Protein AF-I3SG90-F1 (afdb_monomer_lite)

Sequence (138 aa):
MVSTFAGADGDCLQKGEENERFSNLENLVLIMFEQDTVLIPKETAWFGYYPDGSFKPVLPPQETELYTEDWIGLRTLDEAGKVHFISVQGRHLGISEEDMQKHIVPYLKDQSSREYSTNKAGFWRMRGHSYRELSAMK

Foldseek 3Di:
DDDDDDDDDPDDPPLDPQLVVLLPDQAAEQEFEPAEPPDVVSLVSQVWADDPPDSDDIGHNCPDPCQVVVSNVPVVCVVVVRYHYHYAYDYDVGHDPVCCVVRPVVVPDDPVVVVVVVVVVVVVVVPDDDDDDDDDDD

Radius of gyration: 28.35 Å; chains: 1; bounding box: 63×68×94 Å

pLDDT: mean 76.72, std 20.87, range [31.48, 96.12]

Structure (mmCIF, N/CA/C/O backbone):
data_AF-I3SG90-F1
#
_entry.id   AF-I3SG90-F1
#
loop_
_atom_site.group_PDB
_atom_site.id
_atom_site.type_symbol
_atom_site.label_atom_id
_atom_site.label_alt_id
_atom_site.label_comp_id
_atom_site.label_asym_id
_atom_site.label_entity_id
_atom_site.label_seq_id
_atom_site.pdbx_PDB_ins_code
_atom_site.Cartn_x
_atom_site.Cartn_y
_atom_site.Cartn_z
_atom_site.occupancy
_atom_site.B_iso_or_equiv
_atom_site.auth_seq_id
_atom_site.auth_comp_id
_atom_site.auth_asym_id
_atom_site.auth_atom_id
_atom_site.pdbx_PDB_model_num
ATOM 1 N N . MET A 1 1 ? 2.266 52.723 -29.335 1.00 44.94 1 MET A N 1
ATOM 2 C CA . MET A 1 1 ? 2.741 51.356 -29.652 1.00 44.94 1 MET A CA 1
ATOM 3 C C . MET A 1 1 ? 4.253 51.427 -29.608 1.00 44.94 1 MET A C 1
ATOM 5 O O . MET A 1 1 ? 4.796 52.252 -30.317 1.00 44.94 1 MET A O 1
ATOM 9 N N . VAL A 1 2 ? 4.959 50.748 -28.714 1.00 36.72 2 VAL A N 1
ATOM 10 C CA . VAL A 1 2 ? 4.921 49.298 -28.502 1.00 36.72 2 VAL A CA 1
ATOM 11 C C . VAL A 1 2 ? 5.100 48.993 -27.011 1.00 36.72 2 VAL A C 1
ATOM 13 O O . VAL A 1 2 ? 5.838 49.682 -26.315 1.00 36.72 2 VAL A O 1
ATOM 16 N N . SER A 1 3 ? 4.344 48.002 -26.547 1.00 31.48 3 SER A N 1
ATOM 17 C CA . SER A 1 3 ? 4.265 47.525 -25.169 1.00 31.48 3 SER A CA 1
ATOM 18 C C . SER A 1 3 ? 5.597 46.969 -24.670 1.00 31.48 3 SER A C 1
ATOM 20 O O . SER A 1 3 ? 6.209 46.137 -25.333 1.00 31.48 3 SER A O 1
ATOM 22 N N . THR A 1 4 ? 5.975 47.369 -23.459 1.00 43.47 4 THR A N 1
ATOM 23 C CA . THR A 1 4 ? 6.862 46.617 -22.567 1.00 43.47 4 THR A CA 1
ATOM 24 C C . THR A 1 4 ? 6.256 45.234 -22.315 1.00 43.47 4 THR A C 1
ATOM 26 O O . THR A 1 4 ? 5.063 45.143 -22.024 1.00 43.47 4 THR A O 1
ATOM 29 N N . PHE A 1 5 ? 7.056 44.172 -22.395 1.00 40.44 5 PHE A N 1
ATOM 30 C CA . PHE A 1 5 ? 6.745 42.901 -21.743 1.00 40.44 5 PHE A CA 1
ATOM 31 C C . PHE A 1 5 ? 7.818 42.653 -20.688 1.00 40.44 5 PHE A C 1
ATOM 33 O O . PHE A 1 5 ? 8.997 42.501 -21.001 1.00 40.44 5 PHE A O 1
ATOM 40 N N . ALA A 1 6 ? 7.380 42.722 -19.433 1.00 42.53 6 ALA A N 1
ATOM 41 C CA . ALA A 1 6 ? 8.147 42.332 -18.267 1.00 42.53 6 ALA A CA 1
ATOM 42 C C . ALA A 1 6 ? 8.350 40.813 -18.289 1.00 42.53 6 ALA A C 1
ATOM 44 O O . ALA A 1 6 ? 7.431 40.070 -18.639 1.00 42.53 6 ALA A O 1
ATOM 45 N N . GLY A 1 7 ? 9.556 40.378 -17.922 1.00 47.31 7 GLY A N 1
ATOM 46 C CA . GLY A 1 7 ? 9.823 38.984 -17.602 1.00 47.31 7 GLY A CA 1
ATOM 47 C C . GLY A 1 7 ? 8.922 38.555 -16.450 1.00 47.31 7 GLY A C 1
ATOM 48 O O . GLY A 1 7 ? 8.861 39.237 -15.430 1.00 47.31 7 GLY A O 1
ATOM 49 N N . ALA A 1 8 ? 8.198 37.463 -16.664 1.00 46.31 8 ALA A N 1
ATOM 50 C CA . ALA A 1 8 ? 7.545 36.718 -15.609 1.00 46.31 8 ALA A CA 1
ATOM 51 C C . ALA A 1 8 ? 8.347 35.436 -15.417 1.00 46.31 8 ALA A C 1
ATOM 53 O O . ALA A 1 8 ? 8.664 34.728 -16.377 1.00 46.31 8 ALA A O 1
ATOM 54 N N . ASP A 1 9 ? 8.729 35.238 -14.170 1.00 43.38 9 ASP A N 1
ATOM 55 C CA . ASP A 1 9 ? 9.586 34.189 -13.664 1.00 43.38 9 ASP A CA 1
ATOM 56 C C . ASP A 1 9 ? 9.076 32.801 -14.064 1.00 43.38 9 ASP A C 1
ATOM 58 O O . ASP A 1 9 ? 7.885 32.494 -13.991 1.00 43.38 9 ASP A O 1
ATOM 62 N N . GLY A 1 10 ? 10.005 31.967 -14.529 1.00 50.25 10 GLY A N 1
ATOM 63 C CA . GLY A 1 10 ? 9.762 30.579 -14.898 1.00 50.25 10 GLY A CA 1
ATOM 64 C C . GLY A 1 10 ? 9.627 29.683 -13.673 1.00 50.25 10 GLY A C 1
ATOM 65 O O . GLY A 1 10 ? 10.466 28.814 -13.461 1.00 50.25 10 GLY A O 1
ATOM 66 N N . ASP A 1 11 ? 8.572 29.884 -12.893 1.00 51.09 11 ASP A N 1
ATOM 67 C CA . ASP A 1 11 ? 8.186 28.978 -11.820 1.00 51.09 11 ASP A CA 1
ATOM 68 C C . ASP A 1 11 ? 6.698 28.665 -11.941 1.00 51.09 11 ASP A C 1
ATOM 70 O O . ASP A 1 11 ? 5.865 29.541 -11.734 1.00 51.09 11 ASP A O 1
ATOM 74 N N . CYS A 1 12 ? 6.400 27.448 -12.399 1.00 43.81 12 CYS A N 1
ATOM 75 C CA . CYS A 1 12 ? 5.132 26.718 -12.297 1.00 43.81 12 CYS A CA 1
ATOM 76 C C . CYS A 1 12 ? 5.224 25.482 -13.211 1.00 43.81 12 CYS A C 1
ATOM 78 O O . CYS A 1 12 ? 4.472 25.336 -14.177 1.00 43.81 12 CYS A O 1
ATOM 80 N N . LEU A 1 13 ? 6.134 24.548 -12.912 1.00 45.94 13 LEU A N 1
ATOM 81 C CA . LEU A 1 13 ? 5.815 23.152 -13.210 1.00 45.94 13 LEU A CA 1
ATOM 82 C C . LEU A 1 13 ? 4.716 22.777 -12.218 1.00 45.94 13 LEU A C 1
ATOM 84 O O . LEU A 1 13 ? 5.000 22.413 -11.080 1.00 45.94 13 LEU A O 1
ATOM 88 N N . GLN A 1 14 ? 3.459 22.970 -12.618 1.00 47.59 14 GLN A N 1
ATOM 89 C CA . GLN A 1 14 ? 2.301 22.533 -11.852 1.00 47.59 14 GLN A CA 1
ATOM 90 C C . GLN A 1 14 ? 2.385 21.009 -11.677 1.00 47.59 14 GLN A C 1
ATOM 92 O O . GLN A 1 14 ? 1.903 20.251 -12.515 1.00 47.59 14 GLN A O 1
ATOM 97 N N . LYS A 1 15 ? 3.003 20.545 -10.583 1.00 50.78 15 LYS A N 1
ATOM 98 C CA . LYS A 1 15 ? 2.632 19.265 -9.976 1.00 50.78 15 LYS A CA 1
ATOM 99 C C . LYS A 1 15 ? 1.154 19.426 -9.611 1.00 50.78 15 LYS A C 1
ATOM 101 O O . LYS A 1 15 ? 0.836 20.211 -8.726 1.00 50.78 15 LYS A O 1
ATOM 106 N N . GLY A 1 16 ? 0.275 18.836 -10.418 1.00 50.53 16 GLY A N 1
ATOM 107 C CA . GLY A 1 16 ? -1.146 19.182 -10.471 1.00 50.53 16 GLY A CA 1
ATOM 108 C C . GLY A 1 16 ? -1.878 19.071 -9.131 1.00 50.53 16 GLY A C 1
ATOM 109 O O . GLY A 1 16 ? -1.541 18.240 -8.289 1.00 50.53 16 GLY A O 1
ATOM 110 N N . GLU A 1 17 ? -2.940 19.869 -8.982 1.00 53.22 17 GLU A N 1
ATOM 111 C CA . GLU A 1 17 ? -3.901 19.866 -7.858 1.00 53.22 17 GLU A CA 1
ATOM 112 C C . GLU A 1 17 ? -4.486 18.469 -7.520 1.00 53.22 17 GLU A C 1
ATOM 114 O O . GLU A 1 17 ? -5.109 18.278 -6.477 1.00 53.22 17 GLU A O 1
ATOM 119 N N . GLU A 1 18 ? -4.301 17.460 -8.376 1.00 55.38 18 GLU A N 1
ATOM 120 C CA . GLU A 1 18 ? -4.789 16.090 -8.176 1.00 55.38 18 GLU A CA 1
ATOM 121 C C . GLU A 1 18 ? -4.079 15.359 -7.020 1.00 55.38 18 GLU A C 1
ATOM 123 O O . GLU A 1 18 ? -4.717 14.571 -6.311 1.00 55.38 18 GLU A O 1
ATOM 128 N N . ASN A 1 19 ? -2.811 15.684 -6.742 1.00 60.75 19 ASN A N 1
ATOM 129 C CA . ASN A 1 19 ? -2.028 15.036 -5.678 1.00 60.75 19 ASN A CA 1
ATOM 130 C C . ASN A 1 19 ? -2.503 15.394 -4.274 1.00 60.75 19 ASN A C 1
ATOM 132 O O . ASN A 1 19 ? -2.296 14.629 -3.329 1.00 60.75 19 ASN A O 1
ATOM 136 N N . 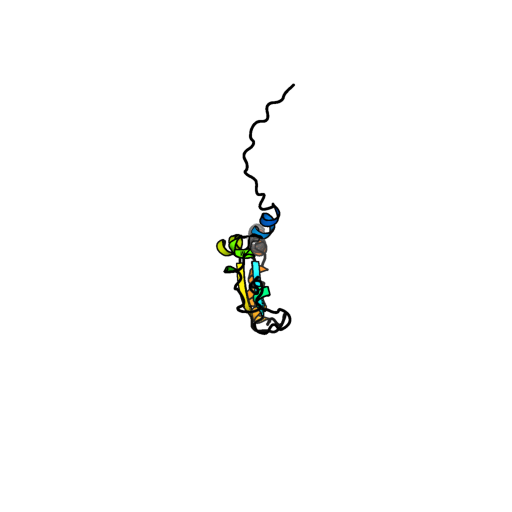GLU A 1 20 ? -3.170 16.535 -4.121 1.00 70.19 20 GLU A N 1
ATOM 137 C CA . GLU A 1 20 ? -3.629 16.998 -2.817 1.00 70.19 20 GLU A CA 1
ATOM 138 C C . GLU A 1 20 ? -4.706 16.073 -2.254 1.00 70.19 20 GLU A C 1
ATOM 140 O O . GLU A 1 20 ? -4.717 15.769 -1.064 1.00 70.19 20 GLU A O 1
ATOM 145 N N . ARG A 1 21 ? -5.599 15.555 -3.103 1.00 84.69 21 ARG A N 1
ATOM 146 C CA . ARG A 1 21 ? -6.725 14.729 -2.643 1.00 84.69 21 ARG A CA 1
ATOM 147 C C . ARG A 1 21 ? -6.271 13.380 -2.111 1.00 84.69 21 ARG A C 1
ATOM 149 O O . ARG A 1 21 ? -6.767 12.945 -1.077 1.00 84.69 21 ARG A O 1
ATOM 156 N N . PHE A 1 22 ? -5.336 12.739 -2.806 1.00 85.25 22 PHE A N 1
ATOM 157 C CA . PHE A 1 22 ? -4.788 11.461 -2.366 1.00 85.25 22 PHE A CA 1
ATOM 158 C C . PHE A 1 22 ? -3.912 11.645 -1.121 1.00 85.25 22 PHE A C 1
ATOM 160 O O . PHE A 1 22 ? -4.089 10.929 -0.139 1.00 85.25 22 PHE A O 1
ATOM 167 N N . SER A 1 23 ? -3.067 12.680 -1.094 1.00 83.12 23 SER A N 1
ATOM 168 C CA . SER A 1 23 ? -2.212 12.999 0.064 1.00 83.12 23 SER A CA 1
ATOM 169 C C . SER A 1 23 ? -2.993 13.389 1.329 1.00 83.12 23 SER A C 1
ATOM 171 O O . SER A 1 23 ? -2.480 13.283 2.445 1.00 83.12 23 SER A O 1
ATOM 173 N N . ASN A 1 24 ? -4.247 13.820 1.178 1.00 86.44 24 ASN A N 1
ATOM 174 C CA . ASN A 1 24 ? -5.128 14.182 2.289 1.00 86.44 24 ASN A CA 1
ATOM 175 C C . ASN A 1 24 ? -5.823 12.987 2.957 1.00 86.44 24 ASN A C 1
ATOM 177 O O . ASN A 1 24 ? -6.538 13.188 3.940 1.00 86.44 24 ASN A O 1
ATOM 181 N N . LEU A 1 25 ? -5.619 11.754 2.479 1.00 88.88 25 LEU A N 1
ATOM 182 C CA . LEU A 1 25 ? -6.126 10.566 3.168 1.00 88.88 25 LEU A CA 1
ATOM 183 C C . LEU A 1 25 ? -5.611 10.515 4.616 1.00 88.88 25 LEU A C 1
ATOM 185 O O . LEU A 1 25 ? -4.492 10.937 4.917 1.00 88.88 25 LEU A O 1
ATOM 189 N N . GLU A 1 26 ? -6.446 10.017 5.528 1.00 89.44 26 GLU A N 1
ATOM 190 C CA . GLU A 1 26 ? -6.064 9.817 6.932 1.00 89.44 26 GLU A CA 1
ATOM 191 C C . GLU A 1 26 ? -5.303 8.506 7.124 1.00 89.44 26 GLU A C 1
ATOM 193 O O . GLU A 1 26 ? -4.305 8.481 7.834 1.00 89.44 26 GLU A O 1
ATOM 198 N N . ASN A 1 27 ? -5.766 7.437 6.473 1.00 91.75 27 ASN A N 1
ATOM 199 C CA . ASN A 1 27 ? -5.156 6.114 6.508 1.00 91.75 27 ASN A CA 1
ATOM 200 C C . ASN A 1 27 ? -5.286 5.465 5.124 1.00 91.75 27 ASN A C 1
ATOM 202 O O . ASN A 1 27 ? -6.380 5.428 4.556 1.00 91.75 27 ASN A O 1
ATOM 206 N N . LEU A 1 28 ? -4.190 4.920 4.604 1.00 94.12 28 LEU A N 1
ATOM 207 C CA . LEU A 1 28 ? -4.143 4.121 3.385 1.00 94.12 28 LEU A CA 1
ATOM 208 C C . LEU A 1 28 ? -3.692 2.705 3.749 1.00 94.12 28 LEU A C 1
ATOM 210 O O . LEU A 1 28 ? -2.519 2.465 4.015 1.00 94.12 28 LEU A O 1
ATOM 214 N N . VAL A 1 29 ? -4.628 1.758 3.765 1.00 94.81 29 VAL A N 1
ATOM 215 C CA . VAL A 1 29 ? -4.346 0.357 4.106 1.00 94.81 29 VAL A CA 1
ATOM 216 C C . VAL A 1 29 ? -4.244 -0.464 2.825 1.00 94.81 29 VAL A C 1
ATOM 218 O O . VAL A 1 29 ? -5.227 -0.612 2.101 1.00 94.81 29 VAL A O 1
ATOM 221 N N . LEU A 1 30 ? -3.058 -1.005 2.551 1.00 95.00 30 LEU A N 1
ATOM 222 C CA . LEU A 1 30 ? -2.753 -1.793 1.360 1.00 95.00 30 LEU A CA 1
ATOM 223 C C . LEU A 1 30 ? -2.538 -3.254 1.759 1.00 95.00 30 LEU A C 1
ATOM 225 O O . LEU A 1 30 ? -1.589 -3.585 2.473 1.00 95.00 30 LEU A O 1
ATOM 229 N N . ILE A 1 31 ? -3.423 -4.138 1.300 1.00 94.94 31 ILE A N 1
ATOM 230 C CA . ILE A 1 31 ? -3.414 -5.559 1.665 1.00 94.94 31 ILE A CA 1
ATOM 231 C C . ILE A 1 31 ? -2.939 -6.388 0.477 1.00 94.94 31 ILE A C 1
ATOM 233 O O . ILE A 1 31 ? 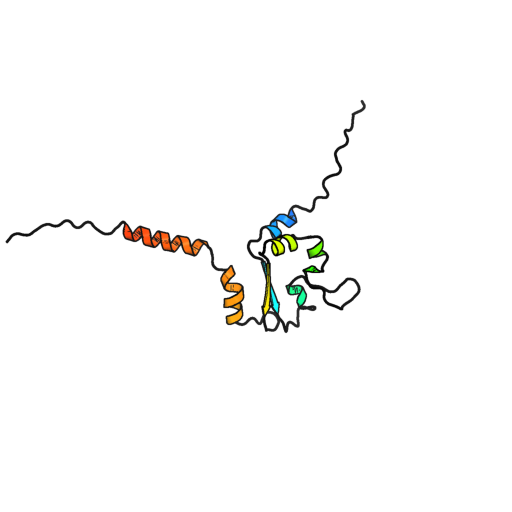-3.560 -6.372 -0.583 1.00 94.94 31 ILE A O 1
ATOM 237 N N . MET A 1 32 ? -1.869 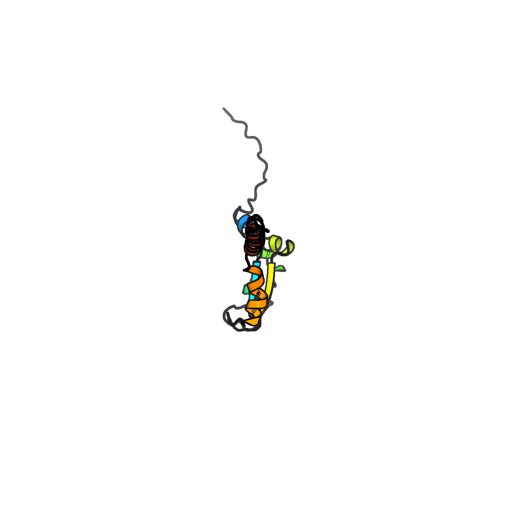-7.150 0.679 1.00 94.94 32 MET A N 1
ATOM 238 C CA . MET A 1 32 ? -1.350 -8.115 -0.282 1.00 94.94 32 MET A CA 1
ATOM 239 C C . MET A 1 32 ? -1.664 -9.537 0.183 1.00 94.94 32 MET A C 1
ATOM 241 O O . MET A 1 32 ? -1.456 -9.884 1.346 1.00 94.94 32 MET A O 1
ATOM 245 N N . PHE A 1 33 ? -2.127 -10.371 -0.746 1.00 96.12 33 PHE A N 1
ATOM 246 C CA . PHE A 1 33 ? -2.384 -11.789 -0.510 1.00 96.12 33 PHE A CA 1
ATOM 247 C C . PHE A 1 33 ? -1.171 -12.623 -0.932 1.00 96.12 33 PHE A C 1
ATOM 249 O O . PHE A 1 33 ? -0.714 -12.554 -2.074 1.00 96.12 33 PHE A O 1
ATOM 256 N N . GLU A 1 34 ? -0.630 -13.431 -0.022 1.00 93.62 34 GLU A N 1
ATOM 257 C CA . GLU A 1 34 ? 0.624 -14.153 -0.268 1.00 93.62 34 GLU A CA 1
ATOM 258 C C . GLU A 1 34 ? 0.527 -15.211 -1.370 1.00 93.62 34 GLU A C 1
ATOM 260 O O . GLU A 1 34 ? 1.514 -15.435 -2.081 1.00 93.62 34 GLU A O 1
ATOM 265 N N . GLN A 1 35 ? -0.646 -15.837 -1.508 1.00 93.69 35 GLN A N 1
ATOM 266 C CA . GLN A 1 35 ? -0.964 -16.858 -2.506 1.00 93.69 35 GLN A CA 1
ATOM 267 C C . GLN A 1 35 ? -1.916 -16.317 -3.588 1.00 93.69 35 GLN A C 1
ATOM 269 O O . GLN A 1 35 ? -2.714 -17.073 -4.158 1.00 93.69 35 GLN A O 1
ATOM 274 N N . ASP A 1 36 ? -1.865 -15.010 -3.868 1.00 91.81 36 ASP A N 1
ATOM 275 C CA . ASP A 1 36 ? -2.577 -14.430 -5.006 1.00 91.81 36 ASP A CA 1
ATOM 276 C C . ASP A 1 36 ? -2.071 -15.037 -6.326 1.00 91.81 36 ASP A C 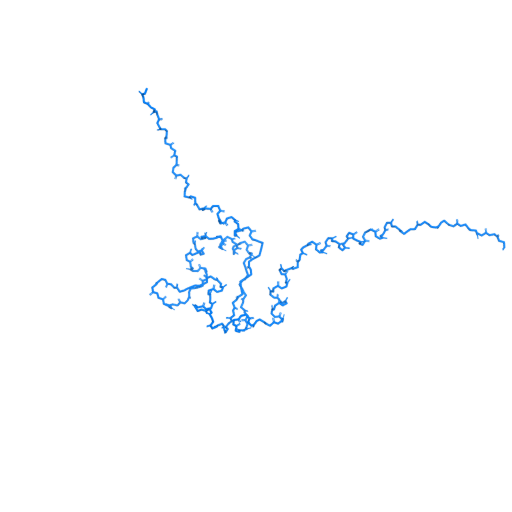1
ATOM 278 O O . ASP A 1 36 ? -0.876 -15.244 -6.532 1.00 91.81 36 ASP A O 1
ATOM 282 N N . THR A 1 37 ? -3.007 -15.356 -7.214 1.00 91.38 37 THR A N 1
ATOM 283 C CA . THR A 1 37 ? -2.740 -15.904 -8.558 1.00 91.38 37 THR A CA 1
ATOM 284 C C . THR A 1 37 ? -3.386 -15.063 -9.659 1.00 91.38 37 THR A C 1
ATOM 286 O O . THR A 1 37 ? -3.221 -15.365 -10.837 1.00 91.38 37 THR A O 1
ATOM 289 N N . VAL A 1 38 ? -4.125 -14.019 -9.276 1.00 93.31 38 VAL A N 1
ATOM 290 C CA . VAL A 1 38 ? -4.801 -13.070 -10.162 1.00 93.31 38 VAL A CA 1
ATOM 291 C C . VAL A 1 38 ? -3.906 -11.854 -10.382 1.00 93.31 38 VAL A C 1
ATOM 293 O O . VAL A 1 38 ? -3.728 -11.426 -11.519 1.00 93.31 38 VAL A O 1
ATOM 296 N N . LEU A 1 39 ? -3.309 -11.325 -9.310 1.00 91.06 39 LEU A N 1
ATOM 297 C CA . LEU A 1 39 ? -2.336 -10.237 -9.391 1.00 91.06 39 LEU A CA 1
ATOM 298 C C . LEU A 1 39 ? -0.933 -10.793 -9.661 1.00 91.06 39 LEU A C 1
ATOM 300 O O . LEU A 1 39 ? -0.388 -11.548 -8.856 1.00 91.06 39 LEU A O 1
ATOM 304 N N . ILE A 1 40 ? -0.353 -10.424 -10.807 1.00 90.44 40 ILE A N 1
ATOM 305 C CA . ILE A 1 40 ? 1.000 -10.821 -11.215 1.00 90.44 40 ILE A CA 1
ATOM 306 C C . ILE A 1 40 ? 1.765 -9.559 -11.656 1.00 90.44 40 ILE A C 1
ATOM 308 O O . ILE A 1 40 ? 1.439 -9.009 -12.711 1.00 90.44 40 ILE A O 1
ATOM 312 N N . PRO A 1 41 ? 2.780 -9.101 -10.899 1.00 93.44 41 PRO A N 1
ATOM 313 C CA . PRO A 1 41 ? 3.240 -9.632 -9.611 1.00 93.44 41 PRO A CA 1
ATOM 314 C C . PRO A 1 41 ? 2.247 -9.304 -8.480 1.00 93.44 41 PRO A C 1
ATOM 316 O O . PRO A 1 41 ? 1.511 -8.329 -8.570 1.00 93.44 41 PRO A O 1
ATOM 319 N N . LYS A 1 42 ? 2.214 -10.090 -7.397 1.00 94.00 42 LYS A N 1
ATOM 320 C CA . LYS A 1 42 ? 1.288 -9.842 -6.268 1.00 94.00 42 LYS A CA 1
ATOM 321 C C . LYS A 1 42 ? 1.576 -8.518 -5.552 1.00 94.00 42 LYS A C 1
ATOM 323 O O . LYS A 1 42 ? 0.678 -7.896 -4.989 1.00 94.00 42 LYS A O 1
ATOM 328 N N . GLU A 1 43 ? 2.823 -8.066 -5.639 1.00 94.44 43 GLU A N 1
ATOM 329 C CA . GLU A 1 43 ? 3.331 -6.800 -5.125 1.00 94.44 43 GLU A CA 1
ATOM 330 C C . GLU A 1 43 ? 2.634 -5.583 -5.760 1.00 94.44 43 GLU A C 1
ATOM 332 O O . GLU A 1 43 ? 2.690 -4.496 -5.186 1.00 94.44 43 GLU A O 1
ATOM 337 N N . THR A 1 44 ? 1.881 -5.755 -6.860 1.00 93.69 44 THR A N 1
ATOM 338 C CA . THR A 1 44 ? 1.008 -4.698 -7.404 1.00 93.69 44 THR A CA 1
ATOM 339 C C . THR A 1 44 ? -0.009 -4.206 -6.380 1.00 93.69 44 THR A C 1
ATOM 341 O O . THR A 1 44 ? -0.411 -3.048 -6.436 1.00 93.69 44 THR A O 1
ATOM 344 N N . ALA A 1 45 ? -0.412 -5.052 -5.422 1.00 93.88 45 ALA A N 1
ATOM 345 C CA . ALA A 1 45 ? -1.292 -4.663 -4.318 1.00 93.88 45 ALA A CA 1
ATOM 346 C C . ALA A 1 45 ? -0.685 -3.570 -3.418 1.00 93.88 45 ALA A C 1
ATOM 348 O O . ALA A 1 45 ? -1.408 -2.849 -2.735 1.00 93.88 45 ALA A O 1
ATOM 349 N N . TRP A 1 46 ? 0.640 -3.442 -3.426 1.00 95.38 46 TRP A N 1
ATOM 350 C CA . TRP A 1 46 ? 1.400 -2.442 -2.684 1.00 95.38 46 TRP A CA 1
ATOM 351 C C . TRP A 1 46 ? 2.005 -1.367 -3.587 1.00 95.38 46 TRP A C 1
ATOM 353 O O . TRP A 1 46 ? 2.876 -0.647 -3.128 1.00 95.38 46 TRP A O 1
ATOM 363 N N . PHE A 1 47 ? 1.573 -1.246 -4.846 1.00 95.12 47 PHE A N 1
ATOM 364 C CA . PHE A 1 47 ? 2.212 -0.396 -5.865 1.00 95.12 47 PHE A CA 1
ATOM 365 C C . PHE A 1 47 ? 3.655 -0.797 -6.226 1.00 95.12 47 PHE A C 1
ATOM 367 O O . PHE A 1 47 ? 4.389 -0.002 -6.805 1.00 95.12 47 PHE A O 1
ATOM 374 N N . GLY A 1 48 ? 4.067 -2.033 -5.933 1.00 93.88 48 GLY A N 1
ATOM 375 C CA . GLY A 1 48 ? 5.289 -2.613 -6.489 1.00 93.88 48 GLY A CA 1
ATOM 376 C C . GLY A 1 48 ? 5.059 -3.136 -7.908 1.00 93.88 48 GLY A C 1
ATOM 377 O O . GLY A 1 48 ? 3.976 -3.633 -8.231 1.00 93.88 48 GLY A O 1
ATOM 378 N N . TYR A 1 49 ? 6.070 -3.048 -8.771 1.00 94.06 49 TYR A N 1
ATOM 379 C CA . TYR A 1 49 ? 5.970 -3.553 -10.143 1.00 94.06 49 TYR A CA 1
ATOM 380 C C . TYR A 1 49 ? 7.306 -4.051 -10.693 1.00 94.06 49 TYR A C 1
ATOM 382 O O . TYR A 1 49 ? 8.344 -3.971 -10.039 1.00 94.06 49 TYR A O 1
ATOM 390 N N . TYR A 1 50 ? 7.276 -4.622 -11.895 1.00 94.00 50 TYR A N 1
ATOM 391 C CA . TYR A 1 50 ? 8.493 -4.970 -12.615 1.00 94.00 50 TYR A CA 1
ATOM 392 C C . TYR A 1 50 ? 9.214 -3.715 -13.130 1.00 94.00 50 TYR A C 1
ATOM 394 O O . TYR A 1 50 ? 8.547 -2.741 -13.478 1.00 94.00 50 TYR A O 1
ATOM 402 N N . PRO A 1 51 ? 10.554 -3.736 -13.212 1.00 91.88 51 PRO A N 1
ATOM 403 C CA . PRO A 1 51 ? 11.313 -2.677 -13.862 1.00 91.88 51 PRO A CA 1
ATOM 404 C C . PRO A 1 51 ? 11.031 -2.651 -15.367 1.00 91.88 51 PRO A C 1
ATOM 406 O O . PRO A 1 51 ? 10.743 -3.683 -15.981 1.00 91.88 51 PRO A O 1
ATOM 409 N N . ASP A 1 52 ? 11.199 -1.486 -15.981 1.00 88.62 52 ASP A N 1
ATOM 410 C CA . ASP A 1 52 ? 10.969 -1.321 -17.411 1.00 88.62 52 ASP A CA 1
ATOM 411 C C . ASP A 1 52 ? 11.828 -2.272 -18.253 1.00 88.62 52 ASP A C 1
ATOM 413 O O . ASP A 1 52 ? 13.045 -2.390 -18.095 1.00 88.62 52 ASP A O 1
ATOM 417 N N . GLY A 1 53 ? 11.174 -2.980 -19.175 1.00 89.88 53 GLY A N 1
ATOM 418 C CA . GLY A 1 53 ? 11.838 -3.899 -20.100 1.00 89.88 53 GLY A CA 1
ATOM 419 C C . GLY A 1 53 ? 12.291 -5.235 -19.496 1.00 89.88 53 GLY A C 1
ATOM 420 O O . GLY A 1 53 ? 12.901 -6.032 -20.210 1.00 89.88 53 GLY A O 1
ATOM 421 N N . SER A 1 54 ? 11.981 -5.531 -18.231 1.00 91.69 54 SER A N 1
ATOM 422 C CA . SER A 1 54 ? 12.230 -6.842 -17.619 1.00 91.69 54 SER A CA 1
ATOM 423 C C . SER A 1 54 ? 11.034 -7.305 -16.787 1.00 91.69 54 SER A C 1
ATOM 425 O O . SER A 1 54 ? 10.209 -6.518 -16.359 1.00 91.69 54 SER A O 1
ATOM 427 N N . PHE A 1 55 ? 10.935 -8.612 -16.544 1.00 89.19 55 PHE A N 1
ATOM 428 C CA . PHE A 1 55 ? 9.920 -9.202 -15.662 1.00 89.19 55 PHE A CA 1
ATOM 429 C C . PHE A 1 55 ? 10.495 -9.644 -14.313 1.00 89.19 55 PHE A C 1
ATOM 431 O O . PHE A 1 55 ? 9.798 -10.286 -13.534 1.00 89.19 55 PHE A O 1
ATOM 438 N N . LYS A 1 56 ? 11.787 -9.401 -14.051 1.00 88.31 56 LYS A N 1
ATOM 439 C CA . LYS A 1 56 ? 12.468 -9.729 -12.786 1.00 88.31 56 LYS A CA 1
ATOM 440 C C . LYS A 1 56 ? 13.682 -8.809 -12.560 1.00 88.31 56 LYS A C 1
ATOM 442 O O . LYS A 1 56 ? 14.342 -8.461 -13.542 1.00 88.31 56 LYS A O 1
ATOM 447 N N . PRO A 1 57 ? 14.052 -8.508 -11.300 1.00 90.62 57 PRO A N 1
ATOM 448 C CA . PRO A 1 57 ? 13.304 -8.789 -10.065 1.00 90.62 57 PRO A CA 1
ATOM 449 C C . PRO A 1 57 ? 12.057 -7.892 -9.932 1.00 90.62 57 PRO A C 1
ATOM 451 O O . PRO A 1 57 ? 11.887 -6.969 -10.715 1.00 90.62 57 PRO A O 1
ATOM 454 N N . VAL A 1 58 ? 11.158 -8.191 -8.990 1.00 92.50 58 VAL A N 1
ATOM 455 C CA . VAL A 1 58 ? 10.029 -7.298 -8.655 1.00 92.50 58 VAL A CA 1
ATOM 456 C C . VAL A 1 58 ? 10.557 -6.164 -7.781 1.00 92.50 58 VAL A C 1
ATOM 458 O O . VAL A 1 58 ? 11.271 -6.445 -6.818 1.00 92.50 58 VAL A O 1
ATOM 461 N N . LEU A 1 59 ? 10.210 -4.917 -8.105 1.00 92.81 59 LEU A N 1
ATOM 462 C CA . LEU A 1 59 ? 10.579 -3.751 -7.308 1.00 92.81 59 LEU A CA 1
ATOM 463 C C . LEU A 1 59 ? 9.556 -3.528 -6.184 1.00 92.81 59 LEU A C 1
ATOM 465 O O . LEU A 1 59 ? 8.346 -3.554 -6.449 1.00 92.81 59 LEU A O 1
ATOM 469 N N . PRO A 1 60 ? 10.004 -3.284 -4.940 1.00 93.12 60 PRO A N 1
ATOM 470 C CA . PRO A 1 60 ? 9.125 -2.791 -3.888 1.00 93.12 60 PRO A CA 1
ATOM 471 C C . PRO A 1 60 ? 8.641 -1.371 -4.231 1.00 93.12 60 PRO A C 1
ATOM 473 O O . PRO A 1 60 ? 9.306 -0.670 -4.998 1.00 93.12 60 PRO A O 1
ATOM 476 N N . PRO A 1 61 ? 7.519 -0.903 -3.653 1.00 91.56 61 PRO A N 1
ATOM 477 C CA . PRO A 1 61 ? 6.976 0.419 -3.964 1.00 91.56 61 PRO A CA 1
ATOM 478 C C . PRO A 1 61 ? 7.994 1.546 -3.800 1.00 91.56 61 PRO A C 1
ATOM 480 O O . PRO A 1 61 ? 8.038 2.435 -4.643 1.00 91.56 61 PRO A O 1
ATOM 483 N N . GLN A 1 62 ? 8.861 1.476 -2.787 1.00 92.94 62 GLN A N 1
ATOM 484 C CA . GLN A 1 62 ? 9.859 2.507 -2.483 1.00 92.94 62 GLN A CA 1
ATOM 485 C C . GLN A 1 62 ? 10.921 2.690 -3.577 1.00 92.94 62 GLN A C 1
ATOM 487 O O . GLN A 1 62 ? 11.559 3.739 -3.638 1.00 92.94 62 GLN A O 1
ATOM 492 N N . GLU A 1 63 ? 11.116 1.686 -4.434 1.00 92.88 63 GLU A N 1
ATOM 493 C CA . GLU A 1 63 ? 12.078 1.719 -5.542 1.00 92.88 63 GLU A CA 1
ATOM 494 C C . GLU A 1 63 ? 11.428 2.117 -6.877 1.00 92.88 63 GLU A C 1
ATOM 496 O O . GLU A 1 63 ? 12.127 2.291 -7.873 1.00 92.88 63 GLU A O 1
ATOM 501 N N . THR A 1 64 ? 10.102 2.279 -6.920 1.00 91.69 64 THR A N 1
ATOM 502 C CA . THR A 1 64 ? 9.382 2.681 -8.137 1.00 91.69 64 THR A CA 1
ATOM 503 C C . THR A 1 64 ? 9.440 4.193 -8.367 1.00 91.69 64 THR A C 1
ATOM 505 O O . THR A 1 64 ? 9.448 4.974 -7.413 1.00 91.69 64 THR A O 1
ATOM 508 N N . GLU A 1 65 ? 9.407 4.626 -9.632 1.00 90.56 65 GLU A N 1
ATOM 509 C CA . GLU A 1 65 ? 9.339 6.055 -10.001 1.00 90.56 65 GLU A CA 1
ATOM 510 C C . GLU A 1 65 ? 8.111 6.752 -9.396 1.00 90.56 65 GLU A C 1
ATOM 512 O O . GLU A 1 65 ? 8.204 7.877 -8.907 1.00 90.56 65 GLU A O 1
ATOM 517 N N . LEU A 1 66 ? 6.981 6.038 -9.311 1.00 90.19 66 LEU A N 1
ATOM 518 C CA . LEU A 1 66 ? 5.744 6.521 -8.690 1.00 90.19 66 LEU A CA 1
ATOM 519 C C . LEU A 1 66 ? 5.962 7.000 -7.245 1.00 90.19 66 LEU A C 1
ATOM 521 O O . LEU A 1 66 ? 5.380 8.010 -6.838 1.00 90.19 66 LEU A O 1
ATOM 525 N N . TYR A 1 67 ? 6.793 6.290 -6.478 1.00 92.56 67 TYR A N 1
ATOM 526 C CA . TYR A 1 67 ? 7.125 6.645 -5.100 1.00 92.56 67 TYR A CA 1
ATOM 527 C C . TYR A 1 67 ? 8.265 7.667 -5.028 1.00 92.56 67 TYR A C 1
ATOM 529 O O . TYR A 1 67 ? 8.171 8.650 -4.292 1.00 92.56 67 TYR A O 1
ATOM 537 N N . THR A 1 68 ? 9.348 7.470 -5.786 1.00 91.75 68 THR A N 1
ATOM 538 C CA . THR A 1 68 ? 10.545 8.326 -5.693 1.00 91.75 68 THR A CA 1
ATOM 539 C C . THR A 1 68 ? 10.296 9.743 -6.206 1.00 91.75 68 THR A C 1
ATOM 541 O O . THR A 1 68 ? 10.805 10.707 -5.626 1.00 91.75 68 THR A O 1
ATOM 544 N N . GLU A 1 69 ? 9.459 9.911 -7.224 1.00 91.19 69 GLU A N 1
ATOM 545 C CA . GLU A 1 69 ? 9.060 11.224 -7.739 1.00 91.19 69 GLU A CA 1
ATOM 546 C C . GLU A 1 69 ? 7.798 11.783 -7.062 1.00 91.19 69 GLU A C 1
ATOM 548 O O . GLU A 1 69 ? 7.449 12.958 -7.248 1.00 91.19 69 GLU A O 1
ATOM 553 N N . ASP A 1 70 ? 7.161 10.962 -6.223 1.00 90.69 70 ASP A N 1
ATOM 554 C CA . ASP A 1 70 ? 5.936 11.250 -5.482 1.00 90.69 70 ASP A CA 1
ATOM 555 C C . ASP A 1 70 ? 4.798 11.719 -6.400 1.00 90.69 70 ASP A C 1
ATOM 557 O O . ASP A 1 70 ? 4.210 12.789 -6.219 1.00 90.69 70 ASP A O 1
ATOM 561 N N . TRP A 1 71 ? 4.525 10.924 -7.440 1.00 88.31 71 TRP A N 1
ATOM 562 C CA . TRP A 1 71 ? 3.568 11.275 -8.495 1.00 88.31 71 TRP A CA 1
ATOM 563 C C . TRP A 1 71 ? 2.150 11.435 -7.994 1.00 88.31 71 TRP A C 1
ATOM 565 O O . TRP A 1 71 ? 1.448 12.274 -8.531 1.00 88.31 71 TRP A O 1
ATOM 575 N N . ILE A 1 72 ? 1.750 10.651 -6.993 1.00 88.38 72 ILE A N 1
ATOM 576 C CA . ILE A 1 72 ? 0.394 10.663 -6.430 1.00 88.38 72 ILE A CA 1
ATOM 577 C C . ILE A 1 72 ? 0.364 11.088 -4.957 1.00 88.38 72 ILE A C 1
ATOM 579 O O . ILE A 1 72 ? -0.704 11.099 -4.358 1.00 88.38 72 ILE A O 1
ATOM 583 N N . GLY A 1 73 ? 1.513 11.399 -4.346 1.00 90.44 73 GLY A N 1
ATOM 584 C CA . GLY A 1 73 ? 1.598 11.665 -2.905 1.00 90.44 73 GLY A CA 1
ATOM 585 C C . GLY A 1 73 ? 1.788 10.422 -2.026 1.00 90.44 73 GLY A C 1
ATOM 586 O O . GLY A 1 73 ? 1.605 10.496 -0.811 1.00 90.44 73 GLY A O 1
ATOM 587 N N . LEU A 1 74 ? 2.121 9.262 -2.610 1.00 92.25 74 LEU A N 1
ATOM 588 C CA . LEU A 1 74 ? 2.312 8.018 -1.855 1.00 92.25 74 LEU A CA 1
ATOM 589 C C . LEU A 1 74 ? 3.487 8.117 -0.875 1.00 92.25 74 LEU A C 1
ATOM 591 O O . LEU A 1 74 ? 3.352 7.666 0.261 1.00 92.25 74 LEU A O 1
ATOM 595 N N . ARG A 1 75 ? 4.605 8.740 -1.275 1.00 92.62 75 ARG A N 1
ATOM 596 C CA . ARG A 1 75 ? 5.750 8.945 -0.379 1.00 92.62 75 ARG A CA 1
ATOM 597 C C . ARG A 1 75 ? 5.376 9.894 0.745 1.00 92.62 75 ARG A C 1
ATOM 599 O O . ARG A 1 75 ? 5.667 9.610 1.898 1.00 92.62 75 ARG A O 1
ATOM 606 N N . THR A 1 76 ? 4.679 10.981 0.419 1.00 92.31 76 THR A N 1
ATOM 607 C CA . THR A 1 76 ? 4.207 11.946 1.420 1.00 92.31 76 THR A CA 1
ATOM 608 C C . THR A 1 76 ? 3.305 11.279 2.472 1.00 92.31 76 THR A C 1
ATOM 610 O O . THR A 1 76 ? 3.449 11.540 3.666 1.00 92.31 76 THR A O 1
ATOM 613 N N . LEU A 1 77 ? 2.401 10.381 2.065 1.00 93.00 77 LEU A N 1
ATOM 614 C CA . LEU A 1 77 ? 1.570 9.608 2.997 1.00 93.00 77 LEU A CA 1
ATOM 615 C C . LEU A 1 77 ? 2.381 8.606 3.829 1.00 93.00 77 LEU A C 1
ATOM 617 O O . LEU A 1 77 ? 2.093 8.434 5.017 1.00 93.00 77 LEU A O 1
ATOM 621 N N . ASP A 1 78 ? 3.346 7.922 3.210 1.00 94.19 78 ASP A N 1
ATOM 622 C CA . ASP A 1 78 ? 4.169 6.902 3.871 1.00 94.19 78 ASP A CA 1
ATOM 623 C C . ASP A 1 78 ? 5.076 7.545 4.929 1.00 94.19 78 ASP A C 1
ATOM 625 O O . ASP A 1 78 ? 5.079 7.137 6.090 1.00 94.19 78 ASP A O 1
ATOM 629 N N . GLU A 1 79 ? 5.730 8.656 4.585 1.00 93.38 79 GLU A N 1
ATOM 630 C CA . GLU A 1 79 ? 6.533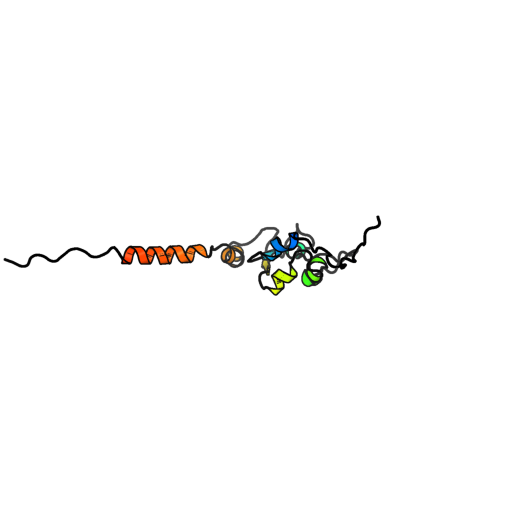 9.467 5.508 1.00 93.38 79 GLU A CA 1
ATOM 631 C C . GLU A 1 79 ? 5.694 10.071 6.645 1.00 93.38 79 GLU A C 1
ATOM 633 O O . GLU A 1 79 ? 6.171 10.197 7.774 1.00 93.38 79 GLU A O 1
ATOM 638 N N . ALA A 1 80 ? 4.424 10.395 6.382 1.00 93.12 80 ALA A N 1
ATOM 639 C CA . ALA A 1 80 ? 3.474 10.826 7.406 1.00 93.12 80 ALA A CA 1
ATOM 640 C C . ALA A 1 80 ? 2.965 9.675 8.301 1.00 93.12 80 ALA A C 1
ATOM 642 O O . ALA A 1 80 ? 2.191 9.924 9.229 1.00 93.12 80 ALA A O 1
ATOM 643 N N . GLY A 1 81 ? 3.366 8.426 8.039 1.00 93.62 81 GLY A N 1
ATOM 644 C CA . GLY A 1 81 ? 2.967 7.242 8.804 1.00 93.62 81 GLY A CA 1
ATOM 645 C C . GLY A 1 81 ? 1.518 6.809 8.576 1.00 93.62 81 GLY A C 1
ATOM 646 O O . GLY A 1 81 ? 0.952 6.101 9.409 1.00 93.62 81 GLY A O 1
ATOM 647 N N . LYS A 1 82 ? 0.905 7.250 7.473 1.00 94.12 82 LYS A N 1
ATOM 648 C CA . LYS A 1 82 ? -0.502 6.985 7.141 1.00 94.12 82 LYS A CA 1
ATOM 649 C C . LYS A 1 82 ? -0.691 5.768 6.239 1.00 94.12 82 LYS A C 1
ATOM 651 O O . LYS A 1 82 ? -1.825 5.335 6.040 1.00 94.12 82 LYS A O 1
ATOM 656 N N . VAL A 1 83 ? 0.386 5.239 5.661 1.00 95.31 83 VAL A N 1
ATOM 657 C CA . VAL A 1 83 ? 0.345 4.048 4.807 1.00 95.31 83 VAL A CA 1
ATOM 658 C C . VAL A 1 83 ? 0.611 2.804 5.647 1.00 95.31 83 VAL A C 1
ATOM 660 O O . VAL A 1 83 ? 1.508 2.764 6.488 1.00 95.31 83 VAL A O 1
ATOM 663 N N . HIS A 1 84 ? -0.185 1.765 5.422 1.00 94.56 84 HIS A N 1
ATOM 664 C CA . HIS A 1 84 ? -0.085 0.496 6.127 1.00 94.56 84 HIS A CA 1
ATOM 665 C C . HIS A 1 84 ? -0.007 -0.648 5.123 1.00 94.56 84 HIS A C 1
ATOM 667 O O . HIS A 1 84 ? -1.011 -1.038 4.528 1.00 94.56 84 HIS A O 1
ATOM 673 N N . PHE A 1 85 ? 1.192 -1.201 4.960 1.00 94.88 85 PHE A N 1
ATOM 674 C CA . PHE A 1 85 ? 1.441 -2.380 4.137 1.00 94.88 85 PHE A CA 1
ATOM 675 C C . PHE A 1 85 ? 1.183 -3.648 4.956 1.00 94.88 85 PHE A C 1
ATOM 677 O O . PHE A 1 85 ? 1.873 -3.921 5.939 1.00 94.88 85 PHE A O 1
ATOM 684 N N . ILE A 1 86 ? 0.168 -4.421 4.572 1.00 95.00 86 ILE A N 1
ATOM 685 C CA . ILE A 1 86 ? -0.279 -5.615 5.296 1.00 95.00 86 ILE A CA 1
ATOM 686 C C . ILE A 1 86 ? -0.209 -6.823 4.366 1.00 95.00 86 ILE A C 1
ATOM 688 O O . ILE A 1 86 ? -0.760 -6.797 3.269 1.00 95.00 86 ILE A O 1
ATOM 692 N N . SER A 1 87 ? 0.484 -7.876 4.800 1.00 94.25 87 SER A N 1
ATOM 693 C CA . SER A 1 87 ? 0.540 -9.163 4.099 1.00 94.25 87 SER A CA 1
ATOM 694 C C . SER A 1 87 ? -0.345 -10.149 4.840 1.00 94.25 87 SER A C 1
ATOM 696 O O . SER A 1 87 ? -0.205 -10.303 6.054 1.00 94.25 87 SER A O 1
ATOM 698 N N . VAL A 1 88 ? -1.257 -10.798 4.123 1.00 94.69 88 VAL A N 1
ATOM 699 C CA . VAL A 1 88 ? -2.147 -11.819 4.681 1.00 94.69 88 VAL A CA 1
ATOM 700 C C . VAL A 1 88 ? -1.999 -13.125 3.917 1.00 94.69 88 VAL A C 1
ATOM 702 O O . VAL A 1 88 ? -1.807 -13.149 2.696 1.00 94.69 88 VAL A O 1
ATOM 705 N N . GLN A 1 89 ? -2.121 -14.232 4.644 1.00 93.56 89 GLN A N 1
ATOM 706 C CA . GLN A 1 89 ? -2.215 -15.545 4.024 1.00 93.56 89 GLN A CA 1
ATOM 707 C C . GLN A 1 89 ? -3.604 -15.700 3.405 1.00 93.56 89 GLN A C 1
ATOM 709 O O . GLN A 1 89 ? -4.622 -15.436 4.037 1.00 93.56 89 GLN A O 1
ATOM 714 N N . GLY A 1 90 ? -3.647 -16.128 2.153 1.00 90.94 90 GLY A N 1
ATOM 715 C CA . GLY A 1 90 ? -4.868 -16.294 1.390 1.00 90.94 90 GLY A CA 1
ATOM 716 C C . GLY A 1 90 ? -4.620 -16.241 -0.112 1.00 90.94 90 GLY A C 1
ATOM 717 O O . GLY A 1 90 ? -3.601 -15.751 -0.600 1.00 90.94 90 GLY A O 1
ATOM 718 N N . ARG A 1 91 ? -5.602 -16.743 -0.862 1.00 91.50 91 ARG A N 1
ATOM 719 C CA . ARG A 1 91 ? -5.712 -16.468 -2.302 1.00 91.50 91 ARG A CA 1
ATOM 720 C C . ARG A 1 91 ? -6.348 -15.092 -2.513 1.00 91.50 91 ARG A C 1
ATOM 722 O O . ARG A 1 91 ? -6.721 -14.437 -1.546 1.00 91.50 91 ARG A O 1
ATOM 729 N N . HIS A 1 92 ? -6.529 -14.688 -3.767 1.00 90.94 92 HIS A N 1
ATOM 730 C CA . HIS A 1 92 ? -7.184 -13.429 -4.128 1.00 90.94 92 HIS A CA 1
ATOM 731 C C . HIS A 1 92 ? -8.505 -13.225 -3.359 1.00 90.94 92 HIS A C 1
ATOM 733 O O . HIS A 1 92 ? -9.433 -14.025 -3.504 1.00 90.94 92 HIS A O 1
ATOM 739 N N . LEU A 1 93 ? -8.561 -12.186 -2.516 1.00 90.56 93 LEU A N 1
ATOM 740 C CA . LEU A 1 93 ? -9.694 -11.840 -1.635 1.00 90.56 93 LEU A CA 1
ATOM 741 C C . LEU A 1 93 ? -10.076 -12.900 -0.582 1.00 90.56 93 LEU A C 1
ATOM 743 O O . LEU A 1 93 ? -11.089 -12.765 0.102 1.00 90.56 93 LEU A O 1
ATOM 747 N N . GLY A 1 94 ? -9.270 -13.946 -0.415 1.00 90.25 94 GLY A N 1
ATOM 748 C CA . GLY A 1 94 ? -9.467 -15.001 0.573 1.00 90.25 94 GLY A CA 1
ATOM 749 C C . GLY A 1 94 ? -8.922 -14.613 1.943 1.00 90.25 94 GLY A C 1
ATOM 750 O O . GLY A 1 94 ? -8.020 -15.284 2.431 1.00 90.25 94 GLY A O 1
ATOM 751 N N . ILE A 1 95 ? -9.438 -13.532 2.532 1.00 90.88 95 ILE A N 1
ATOM 752 C CA . ILE A 1 95 ? -9.049 -13.063 3.869 1.00 90.88 95 ILE A CA 1
ATOM 753 C C . ILE A 1 95 ? -9.819 -13.815 4.962 1.00 90.88 95 ILE A C 1
ATOM 755 O O . ILE A 1 95 ? -11.023 -14.051 4.835 1.00 90.88 95 ILE A O 1
ATOM 759 N N . SER A 1 96 ? -9.133 -14.197 6.042 1.00 92.31 96 SER A N 1
ATOM 760 C CA . SER A 1 96 ? -9.778 -14.803 7.208 1.00 92.31 96 SER A CA 1
ATOM 761 C C . SER A 1 96 ? -10.554 -13.756 8.019 1.00 92.31 96 SER A C 1
ATOM 763 O O . SER A 1 96 ? -10.251 -12.562 7.980 1.00 92.31 96 SER A O 1
ATOM 765 N N . GLU A 1 97 ? -11.560 -14.189 8.784 1.00 91.62 97 GLU A N 1
ATOM 766 C CA . GLU A 1 97 ? -12.280 -13.270 9.675 1.00 91.62 97 GLU A CA 1
ATOM 767 C C . GLU A 1 97 ? -11.348 -12.674 10.742 1.00 91.62 97 GLU A C 1
ATOM 769 O O . GLU A 1 97 ? -11.458 -11.492 11.064 1.00 91.62 97 GLU A O 1
ATOM 774 N N . GLU A 1 98 ? -10.388 -13.462 11.235 1.00 92.62 98 GLU A N 1
ATOM 775 C CA . GLU A 1 98 ? -9.369 -13.012 12.186 1.00 92.62 98 GLU A CA 1
ATOM 776 C C . GLU A 1 98 ? -8.499 -11.895 11.591 1.00 92.62 98 GLU A C 1
ATOM 778 O O . GLU A 1 98 ? -8.363 -10.829 12.197 1.00 92.62 98 GLU A O 1
ATOM 783 N N . ASP A 1 99 ? -7.974 -12.092 10.378 1.00 92.44 99 ASP A N 1
ATOM 784 C CA . ASP A 1 99 ? -7.152 -11.088 9.698 1.00 92.44 99 ASP A CA 1
ATOM 785 C C . ASP A 1 99 ? -7.960 -9.829 9.384 1.00 92.44 99 ASP A C 1
ATOM 787 O O . ASP A 1 99 ? -7.473 -8.717 9.580 1.00 92.44 99 ASP A O 1
ATOM 791 N N . MET A 1 100 ? -9.222 -9.970 8.973 1.00 91.19 100 MET A N 1
ATOM 792 C CA . MET A 1 100 ? -10.117 -8.833 8.757 1.00 91.19 100 MET A CA 1
ATOM 793 C C . MET A 1 100 ? -10.344 -8.036 10.051 1.00 91.19 100 MET A C 1
ATOM 795 O O . MET A 1 100 ? -10.228 -6.805 10.055 1.00 91.19 100 MET A O 1
ATOM 799 N N . GLN A 1 101 ? -10.645 -8.711 11.165 1.00 92.25 101 GLN A N 1
ATOM 800 C CA . GLN A 1 101 ? -10.846 -8.063 12.464 1.00 92.25 101 GLN A CA 1
ATOM 801 C C . GLN A 1 101 ? -9.577 -7.372 12.973 1.00 92.25 101 GLN A C 1
ATOM 803 O O . GLN A 1 101 ? -9.655 -6.318 13.606 1.00 92.25 101 GLN A O 1
ATOM 808 N N . LYS A 1 102 ? -8.409 -7.939 12.681 1.00 93.00 102 LYS A N 1
ATOM 809 C CA . LYS A 1 102 ? -7.115 -7.412 13.109 1.00 93.00 102 LYS A CA 1
ATOM 810 C C . LYS A 1 102 ? -6.629 -6.244 12.254 1.00 93.00 102 LYS A C 1
ATOM 812 O O . LYS A 1 102 ? -6.105 -5.278 12.800 1.00 93.00 102 LYS A O 1
ATOM 817 N N . HIS A 1 103 ? -6.791 -6.330 10.936 1.00 91.44 103 HIS A N 1
ATOM 818 C CA . HIS A 1 103 ? -6.134 -5.438 9.980 1.00 91.44 103 HIS A CA 1
ATOM 819 C C . HIS A 1 103 ? -7.065 -4.406 9.336 1.00 91.44 103 HIS A C 1
ATOM 821 O O . HIS A 1 103 ? -6.581 -3.373 8.887 1.00 91.44 103 HIS A O 1
ATOM 827 N N . ILE A 1 104 ? -8.383 -4.640 9.310 1.00 90.44 104 ILE A N 1
ATOM 828 C CA . ILE A 1 104 ? -9.349 -3.748 8.642 1.00 90.44 104 ILE A CA 1
ATOM 829 C C . ILE A 1 104 ? -10.218 -3.007 9.659 1.00 90.44 104 ILE A C 1
ATOM 831 O O . ILE A 1 104 ? -10.327 -1.782 9.626 1.00 90.44 104 ILE A O 1
ATOM 835 N N . VAL A 1 105 ? -10.815 -3.735 10.604 1.00 91.50 105 VAL A N 1
ATOM 836 C CA . VAL A 1 105 ? -11.770 -3.174 11.577 1.00 91.50 105 VAL A CA 1
ATOM 837 C C . VAL A 1 105 ? -11.234 -1.981 12.390 1.00 91.50 105 VAL A C 1
ATOM 839 O O . VAL A 1 105 ? -12.033 -1.077 12.654 1.00 91.50 105 VAL A O 1
ATOM 842 N N . PRO A 1 106 ? -9.946 -1.900 12.788 1.00 90.94 106 PRO A N 1
ATOM 843 C CA . PRO A 1 106 ? -9.439 -0.741 13.527 1.00 90.94 106 PRO A CA 1
ATOM 844 C C . PRO A 1 106 ? -9.619 0.590 12.789 1.00 90.94 106 PRO A C 1
ATOM 846 O O . PRO A 1 106 ? -9.867 1.602 13.439 1.00 90.94 106 PRO A O 1
ATOM 849 N N . TYR A 1 107 ? -9.562 0.575 11.456 1.00 88.12 107 TYR A N 1
ATOM 850 C CA . TYR A 1 107 ? -9.643 1.768 10.611 1.00 88.12 107 TYR A CA 1
ATOM 851 C C . TYR A 1 107 ? -11.080 2.167 10.245 1.00 88.12 107 TYR A C 1
ATOM 853 O O . TYR A 1 107 ? -11.307 3.272 9.768 1.00 88.12 107 TYR A O 1
ATOM 861 N N . LEU A 1 108 ? -12.060 1.285 10.474 1.00 86.81 108 LEU A N 1
ATOM 862 C CA . LEU A 1 108 ? -13.475 1.533 10.161 1.00 86.81 108 LEU A CA 1
ATOM 863 C C . LEU A 1 108 ? -14.273 2.095 11.343 1.00 86.81 108 LEU A C 1
ATOM 865 O O . LEU A 1 108 ? -15.410 2.540 11.173 1.00 86.81 108 LEU A O 1
ATOM 869 N N . LYS A 1 109 ? -13.725 2.034 12.562 1.00 80.88 109 LYS A N 1
ATOM 870 C CA . LYS A 1 109 ? -14.401 2.558 13.750 1.00 80.88 109 LYS A CA 1
ATOM 871 C C . LYS A 1 109 ? -14.364 4.081 13.721 1.00 80.88 109 LYS A C 1
ATOM 873 O O . LYS A 1 109 ? -13.315 4.683 13.916 1.00 80.88 109 LYS A O 1
ATOM 878 N N . ASP A 1 110 ? -15.533 4.680 13.530 1.00 70.00 110 ASP A N 1
ATOM 879 C CA . ASP A 1 110 ? -15.693 6.128 13.553 1.00 70.00 110 ASP A CA 1
ATOM 880 C C . ASP A 1 110 ? -15.277 6.711 14.917 1.00 70.00 110 ASP A C 1
ATOM 882 O O . ASP A 1 110 ? -15.732 6.256 15.980 1.00 70.00 110 ASP A O 1
ATOM 886 N N . GLN A 1 111 ? -14.439 7.750 14.879 1.00 58.47 111 GLN A N 1
ATOM 887 C CA . GLN A 1 111 ? -14.054 8.557 16.040 1.00 58.47 111 GLN A CA 1
ATOM 888 C C . GLN A 1 111 ? -15.292 9.187 16.713 1.00 58.47 111 GLN A C 1
ATOM 890 O O . GLN A 1 111 ? -15.295 9.384 17.931 1.00 58.47 111 GLN A O 1
ATOM 895 N N . SER A 1 112 ? -16.386 9.413 15.968 1.00 58.16 112 SER A N 1
ATOM 896 C CA . SER A 1 112 ? -17.634 10.005 16.488 1.00 58.16 112 SER A CA 1
ATOM 897 C C . SER A 1 112 ? -18.361 9.143 17.534 1.00 58.16 112 SER A C 1
ATOM 899 O O . SER A 1 112 ? -19.075 9.653 18.407 1.00 58.16 112 SER A O 1
ATOM 901 N N . SER A 1 113 ? -18.153 7.821 17.513 1.00 54.09 113 SER A N 1
ATOM 902 C CA . SER A 1 113 ? -18.839 6.886 18.417 1.00 54.09 113 SER A CA 1
ATOM 903 C C . SER A 1 113 ? -18.443 7.061 19.891 1.00 54.09 113 SER A C 1
ATOM 905 O O . SER A 1 113 ? -19.184 6.655 20.797 1.00 54.09 113 SER A O 1
ATOM 907 N N . ARG A 1 114 ? -17.303 7.717 20.153 1.00 52.78 114 ARG A N 1
ATOM 908 C CA . ARG A 1 114 ? -16.774 7.948 21.503 1.00 52.78 114 ARG A CA 1
ATOM 909 C C . ARG A 1 114 ? -17.408 9.162 22.188 1.00 52.78 114 ARG A C 1
ATOM 911 O O . ARG A 1 114 ? -17.581 9.135 23.406 1.00 52.78 114 ARG A O 1
ATOM 918 N N . GLU A 1 115 ? -17.835 10.168 21.426 1.00 51.22 115 GLU A N 1
ATOM 919 C CA . GLU A 1 115 ? -18.470 11.389 21.951 1.00 51.22 115 GLU A CA 1
ATOM 920 C C . GLU A 1 115 ? -19.969 11.209 22.239 1.00 51.22 115 GLU A C 1
ATOM 922 O O . GLU A 1 115 ? -20.518 11.796 23.174 1.00 51.22 115 GLU A O 1
ATOM 927 N N . TYR A 1 116 ? -20.661 10.347 21.490 1.00 51.22 116 TYR A N 1
ATOM 928 C CA . TYR A 1 116 ? -22.100 10.132 21.685 1.00 51.22 116 TYR A CA 1
ATOM 929 C C . TYR A 1 116 ? -22.431 9.386 22.993 1.00 51.22 116 TYR A C 1
ATOM 931 O O . TYR A 1 116 ? -23.48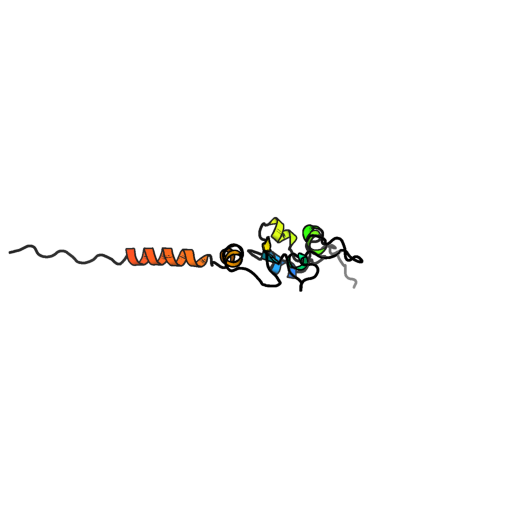9 9.600 23.597 1.00 51.22 116 TYR A O 1
ATOM 939 N N . SER A 1 117 ? -21.518 8.527 23.463 1.00 52.59 117 SER A N 1
ATOM 940 C CA . SER A 1 117 ? -21.699 7.750 24.700 1.00 52.59 117 SER A CA 1
ATOM 941 C C . SER A 1 117 ? -21.456 8.573 25.967 1.00 52.59 117 SER A C 1
ATOM 943 O O . SER A 1 117 ? -22.194 8.430 26.945 1.00 52.59 117 SER A O 1
ATOM 945 N N . THR A 1 118 ? -20.478 9.481 25.958 1.00 52.38 118 THR A N 1
ATOM 946 C CA . THR A 1 118 ? -20.192 10.373 27.096 1.00 52.38 118 THR A CA 1
ATOM 947 C C . THR A 1 118 ? -21.287 11.427 27.279 1.00 52.38 118 THR A C 1
ATOM 949 O O . THR A 1 118 ? -21.706 11.688 28.410 1.00 52.38 118 THR A O 1
ATOM 952 N N . ASN A 1 119 ? -21.852 11.942 26.182 1.00 55.50 119 ASN A N 1
ATOM 953 C CA . ASN A 1 119 ? -22.931 12.935 26.217 1.00 55.50 119 ASN A CA 1
ATOM 954 C C . ASN A 1 119 ? -24.282 12.368 26.699 1.00 55.50 119 ASN A C 1
ATOM 956 O O . ASN A 1 119 ? -25.019 13.051 27.415 1.00 55.50 119 ASN A O 1
ATOM 960 N N . LYS A 1 120 ? -24.604 11.097 26.406 1.00 50.75 120 LYS A N 1
ATOM 961 C CA . LYS A 1 120 ? -25.793 10.435 26.982 1.00 50.75 120 LYS A CA 1
ATOM 962 C C . LYS A 1 120 ? -25.649 10.170 28.482 1.00 50.75 120 LYS A C 1
ATOM 964 O O . LYS A 1 120 ? -26.620 10.348 29.215 1.00 50.75 120 LYS A O 1
ATOM 969 N N . ALA A 1 121 ? -24.463 9.788 28.955 1.00 54.91 121 ALA A N 1
ATOM 970 C CA . ALA A 1 121 ? -24.226 9.530 30.378 1.00 54.91 121 ALA A CA 1
ATOM 971 C C . ALA A 1 121 ? -24.362 10.800 31.249 1.00 54.91 121 ALA A C 1
ATOM 973 O O . ALA A 1 121 ? -24.842 10.722 32.381 1.00 54.91 121 ALA A O 1
ATOM 974 N N . GLY A 1 122 ? -24.007 11.976 30.716 1.00 53.75 122 GLY A N 1
ATOM 975 C CA . GLY A 1 122 ? -24.203 13.266 31.391 1.00 53.75 122 GLY A CA 1
ATOM 976 C C . GLY A 1 122 ? -25.667 13.723 31.456 1.00 53.75 122 GLY A C 1
ATOM 977 O O . GLY A 1 122 ? -26.098 14.281 32.465 1.00 53.75 122 GLY A O 1
ATOM 978 N N . PHE A 1 123 ? -26.463 13.433 30.423 1.00 49.25 123 PHE A N 1
ATOM 979 C CA . PHE A 1 123 ? -27.865 13.862 30.333 1.00 49.25 123 PHE A CA 1
ATOM 980 C C . PHE A 1 123 ? -28.780 13.181 31.367 1.00 49.25 123 PHE A C 1
ATOM 982 O O . PHE A 1 123 ? -29.645 13.830 31.956 1.00 49.25 123 PHE A O 1
ATOM 989 N N . TRP A 1 124 ? -28.554 11.895 31.665 1.00 51.78 124 TRP A N 1
ATOM 990 C CA . TRP A 1 124 ? -29.308 11.178 32.707 1.00 51.78 124 TRP A CA 1
ATOM 991 C C . TRP A 1 124 ? -28.914 11.582 34.135 1.00 51.78 124 TRP A C 1
ATOM 993 O O . TRP A 1 124 ? -29.702 11.395 35.060 1.00 51.78 124 TRP A O 1
ATOM 1003 N N . ARG A 1 125 ? -27.739 12.198 34.326 1.00 52.91 125 ARG A N 1
ATOM 1004 C CA . ARG A 1 125 ? -27.273 12.691 35.633 1.00 52.91 125 ARG A CA 1
ATOM 1005 C C . ARG A 1 125 ? -27.926 14.006 36.077 1.00 52.91 125 ARG A C 1
ATOM 1007 O O . ARG A 1 125 ? -27.868 14.309 37.262 1.00 52.91 125 ARG A O 1
ATOM 1014 N N . MET A 1 126 ? -28.564 14.766 35.179 1.00 45.44 126 MET A N 1
ATOM 1015 C CA . MET A 1 126 ? -29.200 16.056 35.511 1.00 45.44 126 MET A CA 1
ATOM 1016 C C . MET A 1 126 ? -30.720 15.996 35.741 1.00 45.44 126 MET A C 1
ATOM 1018 O O . MET A 1 126 ? -31.317 17.005 36.105 1.00 45.44 126 MET A O 1
ATOM 1022 N N . ARG A 1 127 ? -31.369 14.838 35.555 1.00 50.50 127 ARG A N 1
ATOM 1023 C CA . ARG A 1 127 ? -32.840 14.708 35.646 1.00 50.50 127 ARG A CA 1
ATOM 1024 C C . ARG A 1 127 ? -33.354 13.797 36.764 1.00 50.50 127 ARG A C 1
ATOM 1026 O O . ARG A 1 127 ? -34.495 13.349 36.705 1.00 50.50 127 ARG A O 1
ATOM 1033 N N . GLY A 1 128 ? -32.551 13.542 37.793 1.00 48.25 128 GLY A N 1
ATOM 1034 C CA . GLY A 1 128 ? -32.969 12.758 38.956 1.00 48.25 128 GLY A CA 1
ATOM 1035 C C . GLY A 1 128 ? -32.765 13.514 40.262 1.00 48.25 128 GLY A C 1
ATOM 1036 O O . GLY A 1 128 ? -31.665 13.465 40.790 1.00 48.25 128 GLY A O 1
ATOM 1037 N N . HIS A 1 129 ? -33.807 14.210 40.740 1.00 44.09 129 HIS A N 1
ATOM 1038 C CA . HIS A 1 129 ? -34.255 14.309 42.146 1.00 44.09 129 HIS A CA 1
ATOM 1039 C C . HIS A 1 129 ? -35.096 15.578 42.378 1.00 44.09 129 HIS A C 1
ATOM 1041 O O . HIS A 1 129 ? -34.574 16.659 42.632 1.00 44.09 129 HIS A O 1
ATOM 1047 N N . SER A 1 130 ? -36.422 15.434 42.364 1.00 48.28 130 SER A N 1
ATOM 1048 C CA . SER A 1 130 ? -37.309 16.287 43.161 1.00 48.28 130 SER A CA 1
ATOM 1049 C C . SER A 1 130 ? -38.555 15.492 43.538 1.00 48.28 130 SER A C 1
ATOM 1051 O O . SER A 1 130 ? -39.538 15.461 42.806 1.00 48.28 130 SER A O 1
ATOM 1053 N N . TYR A 1 131 ? -38.487 14.831 44.690 1.00 39.62 131 TYR A N 1
ATOM 1054 C CA . TYR A 1 131 ? -39.656 14.603 45.528 1.00 39.62 131 TYR A CA 1
ATOM 1055 C C . TYR A 1 131 ? -39.292 15.119 46.915 1.00 39.62 131 TYR A C 1
ATOM 1057 O O . TYR A 1 131 ? -38.360 14.630 47.551 1.00 39.62 131 TYR A O 1
ATOM 1065 N N . ARG A 1 132 ? -39.978 16.194 47.306 1.00 42.56 132 ARG A N 1
ATOM 1066 C CA . ARG A 1 132 ? -39.874 16.831 48.618 1.00 42.56 132 ARG A CA 1
ATOM 1067 C C . ARG A 1 132 ? -40.413 15.868 49.673 1.00 42.56 132 ARG A C 1
ATOM 1069 O O . ARG A 1 132 ? -41.477 15.283 49.482 1.00 42.56 132 ARG A O 1
ATOM 1076 N N . GLU A 1 133 ? -39.689 15.765 50.784 1.00 48.06 133 GLU A N 1
ATOM 1077 C CA . GLU A 1 133 ? -40.234 15.378 52.085 1.00 48.06 133 GLU A CA 1
ATOM 1078 C C . GLU A 1 133 ? -41.566 16.087 52.332 1.00 48.06 133 GLU A C 1
ATOM 1080 O O . GLU A 1 133 ? -41.607 17.306 52.213 1.00 48.06 133 GLU A O 1
ATOM 1085 N N . LEU A 1 134 ? -42.605 15.353 52.737 1.00 48.56 134 LEU A N 1
ATOM 1086 C CA . LEU A 1 134 ? -43.578 15.789 53.742 1.00 48.56 134 LEU A CA 1
ATOM 1087 C C . LEU A 1 134 ? -44.332 14.558 54.265 1.00 48.56 134 LEU A C 1
ATOM 1089 O O . LEU A 1 134 ? -45.165 13.991 53.565 1.00 48.56 134 LEU A O 1
ATOM 1093 N N . SER A 1 135 ? -44.054 14.188 55.515 1.00 38.69 135 SER A N 1
ATOM 1094 C CA . SER A 1 135 ? -45.047 14.064 56.595 1.00 38.69 135 SER A CA 1
ATOM 1095 C C . SER A 1 135 ? -44.632 12.976 57.589 1.00 38.69 135 SER A C 1
ATOM 1097 O O . SER A 1 135 ? -44.988 11.807 57.476 1.00 38.69 135 SER A O 1
ATOM 1099 N N . ALA A 1 136 ? -43.883 13.398 58.606 1.00 47.19 136 ALA A N 1
ATOM 1100 C CA . ALA A 1 136 ? -44.110 12.885 59.945 1.00 47.19 136 ALA A CA 1
ATOM 1101 C C . ALA A 1 136 ? -45.329 13.631 60.509 1.00 47.19 136 ALA A C 1
ATOM 1103 O O . ALA A 1 136 ? -45.322 14.860 60.483 1.00 47.19 136 ALA A O 1
ATOM 1104 N N . MET A 1 137 ? -46.349 12.898 60.972 1.00 43.69 137 MET A N 1
ATOM 1105 C CA . MET A 1 137 ? -47.219 13.197 62.128 1.00 43.69 137 MET A CA 1
ATOM 1106 C C . MET A 1 137 ? -48.493 12.332 62.096 1.00 43.69 137 MET A C 1
ATOM 1108 O O . MET A 1 137 ? -49.492 12.735 61.501 1.00 43.69 137 MET A O 1
ATOM 1112 N N . LYS A 1 138 ? -48.468 11.182 62.781 1.00 47.06 138 LYS A N 1
ATOM 1113 C CA . LYS A 1 138 ? -49.337 10.808 63.921 1.00 47.06 138 LYS A CA 1
ATOM 1114 C C . LYS A 1 138 ? -49.257 9.315 64.204 1.00 47.06 138 LYS A C 1
ATOM 1116 O O . LYS A 1 138 ? -49.508 8.529 63.270 1.00 47.06 138 LYS A O 1
#

Secondary structure (DSSP, 8-state):
----------------THHHHHHT-S-EEEEEETT-SSSSSGGGGGT-BPPTT---SPBPGGGSHHHHTTSSSHHHHHHTT-EEEEEESSSTT---HHHHHHHTHHHHS-TTHHHHHHHHHHHHHTS-----------

InterPro domains:
  IPR029058 Alpha/Beta hydrolase fold [G3DSA:3.40.50.1820] (11-120)
  IPR029058 Alpha/Beta hydrolase fold [SSF53474] (18-108)

Organism: Lotus japonicus (NCBI:txid34305)